Protein AF-A0A084II61-F1 (afdb_monomer)

Radius of gyration: 25.88 Å; Cα contacts (8 Å, |Δi|>4): 133; chains: 1; bounding box: 52×30×105 Å

Sequence (168 aa):
MHNRVGVATVLTVWGFALLLVSAWASIALASEADDVAAFRDFQLDSHYLHRWMAVKREATAKGVRMQVLPLQSGGSAASGNDSLSALTAHLDAEPGVHAILAHHGMTARDFVLGSLVLVTARMALYPGAGGDAQAGVSRHNLDFVRAHKAEVDRFIQQDMRAQAAMNH

Structure (mmCIF, N/CA/C/O backbone):
data_AF-A0A084II61-F1
#
_entry.id   AF-A0A084II61-F1
#
loop_
_atom_site.group_PDB
_atom_site.id
_atom_site.type_symbol
_atom_site.label_atom_id
_atom_site.label_alt_id
_atom_site.label_comp_id
_atom_site.label_asym_id
_atom_site.label_entity_id
_atom_site.label_seq_id
_atom_site.pdbx_PDB_ins_code
_atom_site.Cartn_x
_atom_site.Cartn_y
_atom_site.Cartn_z
_atom_site.occupancy
_atom_site.B_iso_or_equiv
_atom_site.auth_seq_id
_atom_site.auth_comp_id
_atom_site.auth_asym_id
_atom_site.auth_atom_id
_atom_site.pdbx_PDB_model_num
ATOM 1 N N . MET A 1 1 ? 26.065 9.824 84.724 1.00 36.16 1 MET A N 1
ATOM 2 C CA . MET A 1 1 ? 27.516 9.679 84.466 1.00 36.16 1 MET A CA 1
ATOM 3 C C . MET A 1 1 ? 27.655 8.756 83.260 1.00 36.16 1 MET A C 1
ATOM 5 O O . MET A 1 1 ? 27.100 7.674 83.309 1.00 36.16 1 MET A O 1
ATOM 9 N N . HIS A 1 2 ? 28.035 9.307 82.102 1.00 36.81 2 HIS A N 1
ATOM 10 C CA . HIS A 1 2 ? 29.357 9.120 81.463 1.00 36.81 2 HIS A CA 1
ATOM 11 C C . HIS A 1 2 ? 29.453 7.786 80.685 1.00 36.81 2 HIS A C 1
ATOM 13 O O . HIS A 1 2 ? 29.364 6.733 81.291 1.00 36.81 2 HIS A O 1
ATOM 19 N N . ASN A 1 3 ? 29.419 7.821 79.339 1.00 40.47 3 ASN A N 1
ATOM 20 C CA . ASN A 1 3 ? 30.575 7.967 78.410 1.00 40.47 3 ASN A CA 1
ATOM 21 C C . ASN A 1 3 ? 31.341 6.625 78.234 1.00 40.47 3 ASN A C 1
ATOM 23 O O . ASN A 1 3 ? 31.529 5.933 79.220 1.00 40.47 3 ASN A O 1
ATOM 27 N N . ARG A 1 4 ? 31.870 6.208 77.067 1.00 42.31 4 ARG A N 1
ATOM 28 C CA . ARG A 1 4 ? 32.023 6.819 75.718 1.00 42.31 4 ARG A CA 1
ATOM 29 C C . ARG A 1 4 ? 32.648 5.786 74.743 1.00 42.31 4 ARG A C 1
ATOM 31 O O . ARG A 1 4 ? 33.472 5.032 75.233 1.00 42.31 4 ARG A O 1
ATOM 38 N N . VAL A 1 5 ? 32.438 5.926 73.415 1.00 46.59 5 VAL A N 1
ATOM 39 C CA . VAL A 1 5 ? 33.321 5.454 72.289 1.00 46.59 5 VAL A CA 1
ATOM 40 C C . VAL A 1 5 ? 33.580 3.921 72.217 1.00 46.59 5 VAL A C 1
ATOM 42 O O . VAL A 1 5 ? 33.608 3.253 73.232 1.00 46.59 5 VAL A O 1
ATOM 45 N N . GLY A 1 6 ? 33.775 3.220 71.093 1.00 40.59 6 GLY A N 1
ATOM 46 C CA . GLY A 1 6 ? 33.779 3.473 69.637 1.00 40.59 6 GLY A CA 1
ATOM 47 C C . GLY A 1 6 ? 33.704 2.087 68.942 1.00 40.59 6 GLY A C 1
ATOM 48 O O . GLY A 1 6 ? 33.058 1.208 69.498 1.00 40.59 6 GLY A O 1
ATOM 49 N N . VAL A 1 7 ? 34.310 1.748 67.795 1.00 45.47 7 VAL A N 1
ATOM 50 C CA . VAL A 1 7 ? 35.118 2.441 66.762 1.00 45.47 7 VAL A CA 1
ATOM 51 C C . VAL A 1 7 ? 34.759 1.787 65.392 1.00 45.47 7 VAL A C 1
ATOM 53 O O . VAL A 1 7 ? 34.020 0.808 65.344 1.00 45.47 7 VAL A O 1
ATOM 56 N N . ALA A 1 8 ? 35.225 2.345 64.273 1.00 45.03 8 ALA A N 1
ATOM 57 C CA . ALA A 1 8 ? 34.958 1.922 62.893 1.00 45.03 8 ALA A CA 1
ATOM 58 C C . ALA A 1 8 ? 35.483 0.532 62.461 1.00 45.03 8 ALA A C 1
ATOM 60 O O . ALA A 1 8 ? 36.586 0.145 62.834 1.00 45.03 8 ALA A O 1
ATOM 61 N N . THR A 1 9 ? 34.795 -0.067 61.477 1.00 47.69 9 THR A N 1
ATOM 62 C CA . THR A 1 9 ? 35.455 -0.746 60.344 1.00 47.69 9 THR A CA 1
ATOM 63 C C . THR A 1 9 ? 34.863 -0.213 59.041 1.00 47.69 9 THR A C 1
ATOM 65 O O . THR A 1 9 ? 33.685 -0.409 58.750 1.00 47.69 9 THR A O 1
ATOM 68 N N . VAL A 1 10 ? 35.686 0.495 58.270 1.00 50.34 10 VAL A N 1
ATOM 69 C CA . VAL A 1 10 ? 35.352 1.002 56.933 1.00 50.34 10 VAL A CA 1
ATOM 70 C C . VAL A 1 10 ? 35.520 -0.134 55.927 1.00 50.34 10 VAL A C 1
ATOM 72 O O . VAL A 1 10 ? 36.583 -0.748 55.884 1.00 50.34 10 VAL A O 1
ATOM 75 N N . LEU A 1 11 ? 34.511 -0.382 55.087 1.00 47.72 11 LEU A N 1
ATOM 76 C CA . LEU A 1 11 ? 34.653 -1.228 53.900 1.00 47.72 11 LEU A CA 1
ATOM 77 C C . LEU A 1 11 ? 34.347 -0.409 52.647 1.00 47.72 11 LEU A C 1
ATOM 79 O O . LEU A 1 11 ? 33.207 -0.069 52.337 1.00 47.72 11 LEU A O 1
ATOM 83 N N . THR A 1 12 ? 35.429 -0.038 51.973 1.00 49.97 12 THR A N 1
ATOM 84 C CA . THR A 1 12 ? 35.465 0.901 50.857 1.00 49.97 12 THR A CA 1
ATOM 85 C C . THR A 1 12 ? 34.967 0.238 49.574 1.00 49.97 12 THR A C 1
ATOM 87 O O . THR A 1 12 ? 35.704 -0.522 48.949 1.00 49.97 12 THR A O 1
ATOM 90 N N . VAL A 1 13 ? 33.747 0.554 49.133 1.00 46.94 13 VAL A N 1
ATOM 91 C CA . VAL A 1 13 ? 33.291 0.182 47.783 1.00 46.94 13 VAL A CA 1
ATOM 92 C C . VAL A 1 13 ? 33.849 1.197 46.787 1.00 46.94 13 VAL A C 1
ATOM 94 O O . VAL A 1 13 ? 33.311 2.287 46.603 1.00 46.94 13 VAL A O 1
ATOM 97 N N . TRP A 1 14 ? 34.977 0.842 46.172 1.00 47.41 14 TRP A N 1
ATOM 98 C CA . TRP A 1 14 ? 35.581 1.615 45.092 1.00 47.41 14 TRP A CA 1
ATOM 99 C C . TRP A 1 14 ? 34.767 1.496 43.797 1.00 47.41 14 TRP A C 1
ATOM 101 O O . TRP A 1 14 ? 34.560 0.401 43.289 1.00 47.41 14 TRP A O 1
ATOM 111 N N . GLY A 1 15 ? 34.392 2.654 43.250 1.00 48.06 15 GLY A N 1
ATOM 112 C CA . GLY A 1 15 ? 34.377 2.959 41.816 1.00 48.06 15 GLY A CA 1
ATOM 113 C C . GLY A 1 15 ? 33.667 2.006 40.848 1.00 48.06 15 GLY A C 1
ATOM 114 O O . GLY A 1 15 ? 34.299 1.121 40.291 1.00 48.06 15 GLY A O 1
ATOM 115 N N . PHE A 1 16 ? 32.429 2.348 40.479 1.00 45.84 16 PHE A N 1
ATOM 116 C CA . PHE A 1 16 ? 31.921 2.160 39.109 1.00 45.84 16 PHE A CA 1
ATOM 117 C C . PHE A 1 16 ? 30.893 3.255 38.772 1.00 45.84 16 PHE A C 1
ATOM 119 O O . PHE A 1 16 ? 29.693 3.026 38.665 1.00 45.84 16 PHE A O 1
ATOM 126 N N . ALA A 1 17 ? 31.381 4.494 38.665 1.00 50.25 17 ALA A N 1
ATOM 127 C CA . ALA A 1 17 ? 30.571 5.677 38.378 1.00 50.25 17 ALA A CA 1
ATOM 128 C C . ALA A 1 17 ? 31.211 6.530 37.270 1.00 50.25 17 ALA A C 1
ATOM 130 O O . ALA A 1 17 ? 31.653 7.644 37.523 1.00 50.25 17 ALA A O 1
ATOM 131 N N . LEU A 1 18 ? 31.289 5.980 36.054 1.00 49.50 18 LEU A N 1
ATOM 132 C CA . LEU A 1 18 ? 31.472 6.698 34.782 1.00 49.50 18 LEU A CA 1
ATOM 133 C C . LEU A 1 18 ? 31.213 5.702 33.628 1.00 49.50 18 LEU A C 1
ATOM 135 O O . LEU A 1 18 ? 31.703 4.583 33.724 1.00 49.50 18 LEU A O 1
ATOM 139 N N . LEU A 1 19 ? 30.509 6.133 32.561 1.00 46.62 19 LEU A N 1
ATOM 140 C CA . LEU A 1 19 ? 30.147 5.430 31.292 1.00 46.62 19 LEU A CA 1
ATOM 141 C C . LEU A 1 19 ? 28.641 5.151 31.067 1.00 46.62 19 LEU A C 1
ATOM 143 O O . LEU A 1 19 ? 28.232 4.013 30.862 1.00 46.62 19 LEU A O 1
ATOM 147 N N . LEU A 1 20 ? 27.811 6.203 31.008 1.00 50.56 20 LEU A N 1
ATOM 148 C CA . LEU A 1 20 ? 26.421 6.119 30.509 1.00 50.56 20 LEU A CA 1
ATOM 149 C C . LEU A 1 20 ? 26.023 7.284 29.570 1.00 50.56 20 LEU A C 1
ATOM 151 O O . LEU A 1 20 ? 24.866 7.689 29.521 1.00 50.56 20 LEU A O 1
ATOM 155 N N . VAL A 1 21 ? 26.970 7.830 28.792 1.00 51.38 21 VAL A N 1
ATOM 156 C CA . VAL A 1 21 ? 26.705 8.939 27.844 1.00 51.38 21 VAL A CA 1
ATOM 157 C C . VAL A 1 21 ? 27.394 8.700 26.491 1.00 51.38 21 VAL A C 1
ATOM 159 O O . VAL A 1 21 ? 28.334 9.400 26.124 1.00 51.38 21 VAL A O 1
ATOM 162 N N . SER A 1 22 ? 26.965 7.676 25.741 1.00 49.19 22 SER A N 1
ATOM 163 C CA . SER A 1 22 ? 27.415 7.470 24.340 1.00 49.19 22 SER A CA 1
ATOM 164 C C . SER A 1 22 ? 26.443 6.708 23.417 1.00 49.19 22 SER A C 1
ATOM 166 O O . SER A 1 22 ? 26.650 6.705 22.211 1.00 49.19 22 SER A O 1
ATOM 168 N N . ALA A 1 23 ? 25.384 6.066 23.928 1.00 48.88 23 ALA A N 1
ATOM 169 C CA . ALA A 1 23 ? 24.586 5.109 23.141 1.00 48.88 23 ALA A CA 1
ATOM 170 C C . ALA A 1 23 ? 23.555 5.722 22.162 1.00 48.88 23 ALA A C 1
ATOM 172 O O . ALA A 1 23 ? 23.025 5.015 21.311 1.00 48.88 23 ALA A O 1
ATOM 173 N N . TRP A 1 24 ? 23.250 7.019 22.267 1.00 53.06 24 TRP A N 1
ATOM 174 C CA . TRP A 1 24 ? 22.094 7.622 21.584 1.00 53.06 24 TRP A CA 1
ATOM 175 C C . TRP A 1 24 ? 22.332 7.958 20.101 1.00 53.06 24 TRP A C 1
ATOM 177 O O . TRP A 1 24 ? 21.371 8.088 19.349 1.00 53.06 24 TRP A O 1
ATOM 187 N N . ALA A 1 25 ? 23.589 8.061 19.655 1.00 48.12 25 ALA A N 1
ATOM 188 C CA . ALA A 1 25 ? 23.921 8.405 18.267 1.00 48.12 25 ALA A CA 1
ATOM 189 C C . ALA A 1 25 ? 23.832 7.215 17.288 1.00 48.12 25 ALA A C 1
ATOM 191 O O . ALA A 1 25 ? 23.674 7.419 16.088 1.00 48.12 25 ALA A O 1
ATOM 192 N N . SER A 1 26 ? 23.901 5.973 17.781 1.00 47.31 26 SER A N 1
ATOM 193 C CA . SER A 1 26 ? 23.923 4.771 16.929 1.00 47.31 26 SER A CA 1
ATOM 194 C C . SER A 1 26 ? 22.546 4.345 16.408 1.00 47.31 26 SER A C 1
ATOM 196 O O . SER A 1 26 ? 22.465 3.512 15.512 1.00 47.31 26 SER A O 1
ATOM 198 N N . ILE A 1 27 ? 21.463 4.894 16.967 1.00 51.62 27 ILE A N 1
ATOM 199 C CA . ILE A 1 27 ? 20.089 4.452 16.683 1.00 51.62 27 ILE A CA 1
ATOM 200 C C . ILE A 1 27 ? 19.609 4.961 15.310 1.00 51.62 27 ILE A C 1
ATOM 202 O O . ILE A 1 27 ? 18.922 4.237 14.599 1.00 51.62 27 ILE A O 1
ATOM 206 N N . ALA A 1 28 ? 20.016 6.170 14.902 1.00 51.34 28 ALA A N 1
ATOM 207 C CA . ALA A 1 28 ? 19.523 6.809 13.677 1.00 51.34 28 ALA A CA 1
ATOM 208 C C . ALA A 1 28 ? 20.091 6.203 12.376 1.00 51.34 28 ALA A C 1
ATOM 210 O O . ALA A 1 28 ? 19.347 6.018 11.415 1.00 51.34 28 ALA A O 1
ATOM 211 N N . LEU A 1 29 ? 21.385 5.851 12.338 1.00 52.03 29 LEU A N 1
ATOM 212 C CA . LEU A 1 29 ? 21.987 5.244 11.137 1.00 52.03 29 LEU A CA 1
ATOM 213 C C . LEU A 1 29 ? 21.577 3.775 10.944 1.00 52.03 29 LEU A C 1
ATOM 215 O O . LEU A 1 29 ? 21.533 3.304 9.811 1.00 52.03 29 LEU A O 1
ATOM 219 N N . ALA A 1 30 ? 21.257 3.057 12.026 1.00 53.34 30 ALA A N 1
ATOM 220 C CA . ALA A 1 30 ? 20.739 1.694 11.932 1.00 53.34 30 ALA A CA 1
ATOM 221 C C . ALA A 1 30 ? 19.365 1.669 11.239 1.00 53.34 30 ALA A C 1
ATOM 223 O O . ALA A 1 30 ? 19.168 0.899 10.301 1.00 53.34 30 ALA A O 1
ATOM 224 N N . SER A 1 31 ? 18.455 2.577 11.623 1.00 66.69 31 SER A N 1
ATOM 225 C CA . SER A 1 31 ? 17.100 2.614 11.058 1.00 66.69 31 SER A CA 1
ATOM 226 C C . SER A 1 31 ? 17.054 2.848 9.546 1.00 66.69 31 SER A C 1
ATOM 228 O O . SER A 1 31 ? 16.211 2.258 8.883 1.00 66.69 31 SER A O 1
ATOM 230 N N . GLU A 1 32 ? 17.955 3.654 8.975 1.00 66.88 32 GLU A N 1
ATOM 231 C CA . GLU A 1 32 ? 17.956 3.911 7.527 1.00 66.88 32 GLU A CA 1
ATOM 232 C C . GLU A 1 32 ? 18.399 2.673 6.728 1.00 66.88 32 GLU A C 1
ATOM 234 O O . GLU A 1 32 ? 17.755 2.295 5.749 1.00 66.88 32 GLU A O 1
ATOM 239 N N . ALA A 1 33 ? 19.455 1.988 7.179 1.00 71.44 33 ALA A N 1
ATOM 240 C CA . ALA A 1 33 ? 19.925 0.755 6.549 1.00 71.44 33 ALA A CA 1
ATOM 241 C C . ALA A 1 33 ? 18.888 -0.380 6.657 1.00 71.44 33 ALA A C 1
ATOM 243 O O . ALA A 1 33 ? 18.671 -1.107 5.682 1.00 71.44 33 ALA A O 1
ATOM 244 N N . ASP A 1 34 ? 18.219 -0.496 7.808 1.00 79.00 34 ASP A N 1
ATOM 245 C CA . ASP A 1 34 ? 17.141 -1.462 8.039 1.00 79.00 34 ASP A CA 1
ATOM 246 C C . ASP A 1 34 ? 15.894 -1.150 7.194 1.00 79.00 34 ASP A C 1
ATOM 248 O O . ASP A 1 34 ? 15.275 -2.064 6.648 1.00 79.00 34 ASP A O 1
ATOM 252 N N . ASP A 1 35 ? 15.533 0.127 7.027 1.00 77.62 35 ASP A N 1
ATOM 253 C CA . ASP A 1 35 ? 14.399 0.549 6.197 1.00 77.62 35 ASP A CA 1
ATOM 254 C C . ASP A 1 35 ? 14.673 0.303 4.696 1.00 77.62 35 ASP A C 1
ATOM 256 O O . ASP A 1 35 ? 13.799 -0.200 3.981 1.00 77.62 35 ASP A O 1
ATOM 260 N N . VAL A 1 36 ? 15.903 0.552 4.220 1.00 76.31 36 VAL A N 1
ATOM 261 C CA . VAL A 1 36 ? 16.343 0.212 2.850 1.00 76.31 36 VAL A CA 1
ATOM 262 C C . VAL A 1 36 ? 16.357 -1.303 2.620 1.00 76.31 36 VAL A C 1
ATOM 264 O O . VAL A 1 36 ? 15.909 -1.772 1.569 1.00 76.31 36 VAL A O 1
ATOM 267 N N . ALA A 1 37 ? 16.841 -2.088 3.589 1.00 83.00 37 ALA A N 1
ATOM 268 C CA . ALA A 1 37 ? 16.802 -3.547 3.518 1.00 83.00 37 ALA A CA 1
ATOM 269 C C . ALA A 1 37 ? 15.355 -4.062 3.475 1.00 83.00 37 ALA A C 1
ATOM 271 O O . ALA A 1 37 ? 15.013 -4.841 2.586 1.00 83.00 37 ALA A O 1
ATOM 272 N N . ALA A 1 38 ? 14.487 -3.555 4.355 1.00 85.50 38 ALA A N 1
ATOM 273 C CA . ALA A 1 38 ? 13.072 -3.904 4.385 1.00 85.50 38 ALA A CA 1
ATOM 274 C C . ALA A 1 38 ? 12.380 -3.608 3.045 1.00 85.50 38 ALA A C 1
ATOM 276 O O . ALA A 1 38 ? 11.636 -4.450 2.554 1.00 85.50 38 ALA A O 1
ATOM 277 N N . PHE A 1 39 ? 12.653 -2.462 2.412 1.00 82.88 39 PHE A N 1
ATOM 278 C CA . PHE A 1 39 ? 12.080 -2.113 1.107 1.00 82.88 39 PHE A CA 1
ATOM 279 C C . PHE A 1 39 ? 12.547 -3.040 -0.025 1.00 82.88 39 PHE A C 1
ATOM 281 O O . PHE A 1 39 ? 11.740 -3.456 -0.859 1.00 82.88 39 PHE A O 1
ATOM 288 N N . ARG A 1 40 ? 13.839 -3.392 -0.045 1.00 81.56 40 ARG A N 1
ATOM 289 C CA . ARG A 1 40 ? 14.423 -4.317 -1.031 1.00 81.56 40 ARG A CA 1
ATOM 290 C C . ARG A 1 40 ? 13.868 -5.737 -0.889 1.00 81.56 40 ARG A C 1
ATOM 292 O O . ARG A 1 40 ? 13.591 -6.385 -1.900 1.00 81.56 40 ARG A O 1
ATOM 299 N N . ASP A 1 41 ? 13.754 -6.212 0.349 1.00 88.25 41 ASP A N 1
ATOM 300 C CA . ASP A 1 41 ? 13.441 -7.608 0.668 1.00 88.25 41 ASP A CA 1
ATOM 301 C C . ASP A 1 41 ? 11.926 -7.879 0.726 1.00 88.25 41 ASP A C 1
ATOM 303 O O . ASP A 1 41 ? 11.501 -9.034 0.649 1.00 88.25 41 ASP A O 1
ATOM 307 N N . PHE A 1 42 ? 11.099 -6.829 0.799 1.00 91.62 42 PHE A N 1
ATOM 308 C CA . PHE A 1 42 ? 9.645 -6.939 0.727 1.00 91.62 42 PHE A CA 1
ATOM 309 C C . PHE A 1 42 ? 9.190 -7.463 -0.640 1.00 91.62 42 PHE A C 1
ATOM 311 O O . PHE A 1 42 ? 9.482 -6.877 -1.687 1.00 91.62 42 PHE A O 1
ATOM 318 N N . GLN A 1 43 ? 8.415 -8.546 -0.634 1.00 94.50 43 GLN A N 1
ATOM 319 C CA . GLN A 1 43 ? 7.854 -9.157 -1.836 1.00 94.50 43 GLN A CA 1
ATOM 320 C C . GLN A 1 43 ? 6.341 -8.955 -1.873 1.00 94.50 43 GLN A C 1
ATOM 322 O O . GLN A 1 43 ? 5.628 -9.312 -0.939 1.00 94.50 43 GLN A O 1
ATOM 327 N N . LEU A 1 44 ? 5.848 -8.384 -2.970 1.00 95.12 44 LEU A N 1
ATOM 328 C CA . LEU A 1 44 ? 4.421 -8.301 -3.248 1.00 95.12 44 LEU A CA 1
ATOM 329 C C . LEU A 1 44 ? 3.886 -9.679 -3.648 1.00 95.12 44 LEU A C 1
ATOM 331 O O . LEU A 1 44 ? 4.459 -10.363 -4.498 1.00 95.12 44 LEU A O 1
ATOM 335 N N . ASP A 1 45 ? 2.748 -10.051 -3.076 1.00 97.12 45 ASP A N 1
ATOM 336 C CA . ASP A 1 45 ? 1.970 -11.220 -3.468 1.00 97.12 45 ASP A CA 1
ATOM 337 C C . ASP A 1 45 ? 0.464 -10.892 -3.474 1.00 97.12 45 ASP A C 1
ATOM 339 O O . ASP A 1 45 ? 0.025 -9.811 -3.056 1.00 97.12 45 ASP A O 1
ATOM 343 N N . SER A 1 46 ? -0.354 -11.823 -3.969 1.00 97.31 46 SER A N 1
ATOM 344 C CA . SER A 1 46 ? -1.804 -11.629 -4.067 1.00 97.31 46 SER A CA 1
ATOM 345 C C . SER A 1 46 ? -2.495 -11.558 -2.697 1.00 97.31 46 SER A C 1
ATOM 347 O O . SER A 1 46 ? -3.526 -10.898 -2.578 1.00 97.31 46 SER A O 1
ATOM 349 N N . HIS A 1 47 ? -1.944 -12.175 -1.644 1.00 97.06 47 HIS A N 1
ATOM 350 C CA . HIS A 1 47 ? -2.484 -12.055 -0.286 1.00 97.06 47 HIS A CA 1
ATOM 351 C C . HIS A 1 47 ? -2.236 -10.654 0.280 1.00 97.06 47 HIS A C 1
ATOM 353 O O . HIS A 1 47 ? -3.153 -10.063 0.852 1.00 97.06 47 HIS A O 1
ATOM 359 N N . TYR A 1 48 ? -1.038 -10.091 0.103 1.00 96.81 48 TYR A N 1
ATOM 360 C CA . TYR A 1 48 ? -0.756 -8.702 0.448 1.00 96.81 48 TYR A CA 1
ATOM 361 C C . TYR A 1 48 ? -1.674 -7.753 -0.328 1.00 96.81 48 TYR A C 1
ATOM 363 O O . TYR A 1 48 ? -2.341 -6.921 0.285 1.00 96.81 48 TYR A O 1
ATOM 371 N N . LEU A 1 49 ? -1.774 -7.914 -1.654 1.00 96.81 49 LEU A N 1
ATOM 372 C CA . LEU A 1 49 ? -2.589 -7.042 -2.499 1.00 96.81 49 LEU A CA 1
ATOM 373 C C . LEU A 1 49 ? -4.064 -7.035 -2.065 1.00 96.81 49 LEU A C 1
ATOM 375 O O . LEU A 1 49 ? -4.640 -5.966 -1.853 1.00 96.81 49 LEU A O 1
ATOM 379 N N . HIS A 1 50 ? -4.669 -8.211 -1.867 1.00 97.00 50 HIS A N 1
ATOM 380 C CA . HIS A 1 50 ? -6.065 -8.306 -1.438 1.00 97.00 50 HIS A CA 1
ATOM 381 C C . HIS A 1 50 ? -6.297 -7.720 -0.036 1.00 97.00 50 HIS A C 1
ATOM 383 O O . HIS A 1 50 ? -7.309 -7.043 0.165 1.00 97.00 50 HIS A O 1
ATOM 389 N N . ARG A 1 51 ? -5.371 -7.931 0.915 1.00 97.31 51 ARG A N 1
ATOM 390 C CA . ARG A 1 51 ? -5.449 -7.344 2.266 1.00 97.31 51 ARG A CA 1
ATOM 391 C C . ARG A 1 51 ? -5.313 -5.825 2.236 1.00 97.31 51 ARG A C 1
ATOM 393 O O . ARG A 1 51 ? -6.150 -5.138 2.809 1.00 97.31 51 ARG A O 1
ATOM 400 N N . TRP A 1 52 ? -4.345 -5.296 1.491 1.00 96.12 52 TRP A N 1
ATOM 401 C CA . TRP A 1 52 ? -4.164 -3.858 1.285 1.00 96.12 52 TRP A CA 1
ATOM 402 C C . TRP A 1 52 ? -5.423 -3.200 0.698 1.00 96.12 52 TRP A C 1
ATOM 404 O O . TRP A 1 52 ? -5.888 -2.173 1.197 1.00 96.12 52 TRP A O 1
ATOM 414 N N . MET A 1 53 ? -6.046 -3.829 -0.307 1.00 95.81 53 MET A N 1
ATOM 415 C CA . MET A 1 53 ? -7.323 -3.353 -0.845 1.00 95.81 53 MET A CA 1
ATOM 416 C C . MET A 1 53 ? -8.475 -3.456 0.169 1.00 95.81 53 MET A C 1
ATOM 418 O O . MET A 1 53 ? -9.355 -2.595 0.183 1.00 95.81 53 MET A O 1
ATOM 422 N N . ALA A 1 54 ? -8.508 -4.499 1.003 1.00 96.94 54 ALA A N 1
ATOM 423 C CA . ALA A 1 54 ? -9.545 -4.687 2.018 1.00 96.94 54 ALA A CA 1
ATOM 424 C C . ALA A 1 54 ? -9.455 -3.643 3.139 1.00 96.94 54 ALA A C 1
ATOM 426 O O . ALA A 1 54 ? -10.463 -2.999 3.429 1.00 96.94 54 ALA A O 1
ATOM 427 N N . VAL A 1 55 ? -8.247 -3.398 3.659 1.00 96.50 55 VAL A N 1
ATOM 428 C CA . VAL A 1 55 ? -7.933 -2.314 4.602 1.00 96.50 55 VAL A CA 1
ATOM 429 C C . VAL A 1 55 ? -8.444 -0.977 4.071 1.00 96.50 55 VAL A C 1
ATOM 431 O O . VAL A 1 55 ? -9.202 -0.297 4.757 1.00 96.50 55 VAL A O 1
ATOM 434 N N . LYS A 1 56 ? -8.101 -0.617 2.826 1.00 94.38 56 LYS A N 1
ATOM 435 C CA . LYS A 1 56 ? -8.503 0.676 2.252 1.00 94.38 56 LYS A CA 1
ATOM 436 C C . LYS A 1 56 ? -10.015 0.793 2.028 1.00 94.38 56 LYS A C 1
ATOM 438 O O . LYS A 1 56 ? -10.578 1.843 2.320 1.00 94.38 56 LYS A O 1
ATOM 443 N N . ARG A 1 57 ? -10.701 -0.279 1.603 1.00 94.81 57 ARG A N 1
ATOM 444 C CA . ARG A 1 57 ? -12.179 -0.291 1.525 1.00 94.81 57 ARG A CA 1
ATOM 445 C C . ARG A 1 57 ? -12.831 -0.100 2.891 1.00 94.81 57 ARG A C 1
ATOM 447 O O . ARG A 1 57 ? -13.803 0.643 2.995 1.00 94.81 57 ARG A O 1
ATOM 454 N N . GLU A 1 58 ? -12.321 -0.767 3.923 1.00 95.56 58 GLU A N 1
ATOM 455 C CA . GLU A 1 58 ? -12.851 -0.639 5.281 1.00 95.56 58 GLU A CA 1
ATOM 456 C C . GLU A 1 58 ? -12.575 0.751 5.871 1.00 95.56 58 GLU A C 1
ATOM 458 O O . GLU A 1 58 ? -13.455 1.318 6.517 1.00 95.56 58 GLU A O 1
ATOM 463 N N . ALA A 1 59 ? -11.409 1.336 5.579 1.00 93.69 59 ALA A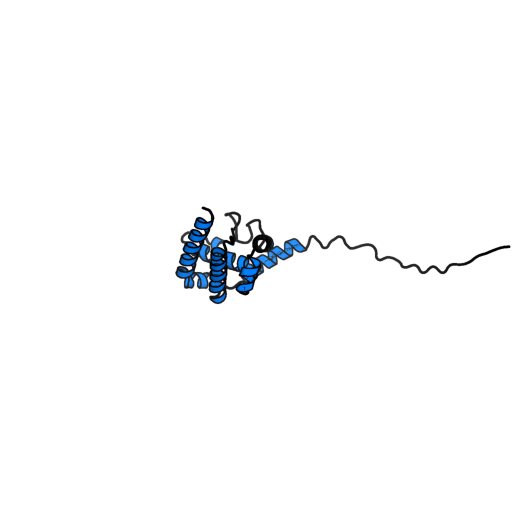 N 1
ATOM 464 C CA . ALA A 1 59 ? -11.079 2.716 5.919 1.00 93.69 59 ALA A CA 1
ATOM 465 C C . ALA A 1 59 ? -12.109 3.695 5.342 1.00 93.69 59 ALA A C 1
ATOM 467 O O . ALA A 1 59 ? -12.764 4.408 6.100 1.00 93.69 59 ALA A O 1
ATOM 468 N N . THR A 1 60 ? -12.346 3.640 4.025 1.00 92.44 60 THR A N 1
ATOM 469 C CA . THR A 1 60 ? -13.389 4.430 3.354 1.00 92.44 60 THR A CA 1
ATOM 470 C C . THR A 1 60 ? -14.767 4.208 3.982 1.00 92.44 60 THR A C 1
ATOM 472 O O . THR A 1 60 ? -15.455 5.175 4.295 1.00 92.44 60 THR A O 1
ATOM 475 N N . ALA A 1 61 ? -15.170 2.953 4.209 1.00 93.56 61 ALA A N 1
ATOM 476 C CA . ALA A 1 61 ? -16.482 2.624 4.773 1.00 93.56 61 ALA A CA 1
ATOM 477 C C . ALA A 1 61 ? -16.681 3.136 6.213 1.00 93.56 61 ALA A C 1
ATOM 479 O O . ALA A 1 61 ? -17.810 3.411 6.613 1.00 93.56 61 ALA A O 1
ATOM 480 N N . LYS A 1 62 ? -15.595 3.279 6.984 1.00 92.81 62 LYS A N 1
ATOM 481 C CA . LYS A 1 62 ? -15.589 3.838 8.346 1.00 92.81 62 LYS A CA 1
ATOM 482 C C . LYS A 1 62 ? -15.278 5.341 8.396 1.00 92.81 62 LYS A C 1
ATOM 484 O O . LYS A 1 62 ? -15.208 5.898 9.487 1.00 92.81 62 LYS A O 1
ATOM 489 N N . GLY A 1 63 ? -15.069 5.996 7.252 1.00 90.00 63 GLY A N 1
ATOM 490 C CA . GLY A 1 63 ? -14.663 7.404 7.184 1.00 90.00 63 GLY A CA 1
ATOM 491 C C . GLY A 1 63 ? -13.219 7.679 7.638 1.00 90.00 63 GLY A C 1
ATOM 492 O O . GLY A 1 63 ? -12.840 8.838 7.795 1.00 90.00 63 GLY A O 1
ATOM 493 N N . VAL A 1 64 ? -12.406 6.638 7.837 1.00 88.94 64 VAL A N 1
ATOM 494 C CA . VAL A 1 64 ? -11.015 6.735 8.298 1.00 88.94 64 VAL A CA 1
ATOM 495 C C . VAL A 1 64 ? -10.101 7.056 7.116 1.00 88.94 64 VAL A C 1
ATOM 497 O O . VAL A 1 64 ? -10.153 6.400 6.072 1.00 88.94 64 VAL A O 1
ATOM 500 N N . ARG A 1 65 ? -9.237 8.063 7.271 1.00 82.69 65 ARG A N 1
ATOM 501 C CA . ARG A 1 65 ? -8.286 8.478 6.234 1.00 82.69 65 ARG A CA 1
ATOM 502 C C . ARG A 1 65 ? -6.999 7.662 6.355 1.00 82.69 65 ARG A C 1
ATOM 504 O O . ARG A 1 65 ? -6.290 7.759 7.343 1.00 82.69 65 ARG A O 1
ATOM 511 N N . MET A 1 66 ? -6.682 6.877 5.326 1.00 79.62 66 MET A N 1
ATOM 512 C CA . MET A 1 66 ? -5.409 6.153 5.211 1.00 79.62 66 MET A CA 1
ATOM 513 C C . MET A 1 66 ? -4.634 6.655 3.995 1.00 79.62 66 MET A C 1
ATOM 515 O O . MET A 1 66 ? -4.679 6.065 2.911 1.00 79.62 66 MET A O 1
ATOM 519 N N . GLN A 1 67 ? -3.940 7.776 4.175 1.00 71.00 67 GLN A N 1
ATOM 520 C CA . GLN A 1 67 ? -3.079 8.360 3.152 1.00 71.00 67 GLN A CA 1
ATOM 521 C C . GLN A 1 67 ? -1.615 8.089 3.482 1.00 71.00 67 GLN A C 1
ATOM 523 O O . GLN A 1 67 ? -1.031 8.725 4.349 1.00 71.00 67 GLN A O 1
ATOM 528 N N . VAL A 1 68 ? -1.006 7.167 2.737 1.00 66.38 68 VAL A N 1
ATOM 529 C CA . VAL A 1 68 ? 0.456 7.062 2.656 1.0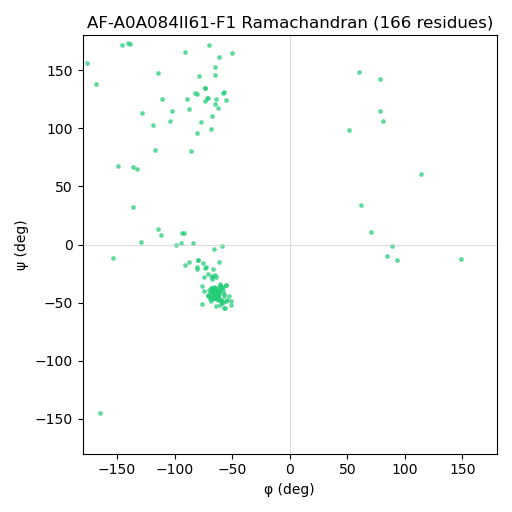0 66.38 68 VAL A CA 1
ATOM 530 C C . VAL A 1 68 ? 0.901 8.037 1.569 1.00 66.38 68 VAL A C 1
ATOM 532 O O . VAL A 1 68 ? 1.070 7.654 0.410 1.00 66.38 68 VAL A O 1
ATOM 535 N N . LEU A 1 69 ? 0.988 9.324 1.915 1.00 54.53 69 LEU A N 1
ATOM 536 C CA . LEU A 1 69 ? 1.576 10.316 1.020 1.00 54.53 69 LEU A CA 1
ATOM 537 C C . LEU A 1 69 ? 3.093 10.073 0.955 1.00 54.53 69 LEU A C 1
ATOM 539 O O . LEU A 1 69 ? 3.739 10.105 2.002 1.00 54.53 69 LEU A O 1
ATOM 543 N N . PRO A 1 70 ? 3.699 9.904 -0.233 1.00 49.03 70 PRO A N 1
ATOM 544 C CA . PRO A 1 70 ? 5.111 10.207 -0.385 1.00 49.03 70 PRO A CA 1
ATOM 545 C C . PRO A 1 70 ? 5.257 11.727 -0.257 1.00 49.03 70 PRO A C 1
ATOM 547 O O . PRO A 1 70 ? 4.953 12.476 -1.190 1.00 49.03 70 PRO A O 1
ATOM 550 N N . LEU A 1 71 ? 5.657 12.195 0.926 1.00 41.09 71 LEU A N 1
ATOM 551 C CA . LEU A 1 71 ? 5.955 13.604 1.137 1.00 41.09 71 LEU A CA 1
ATOM 552 C C . LEU A 1 71 ? 7.204 13.972 0.325 1.00 41.09 71 LEU A C 1
ATOM 554 O O . LEU A 1 71 ? 8.322 13.574 0.633 1.00 41.09 71 LEU A O 1
ATOM 558 N N . GLN A 1 72 ? 6.954 14.779 -0.707 1.00 35.50 72 GLN A N 1
ATOM 559 C CA . GLN A 1 72 ? 7.895 15.346 -1.674 1.00 35.50 72 GLN A CA 1
ATOM 560 C C . GLN A 1 72 ? 8.381 14.420 -2.803 1.00 35.50 72 GLN A C 1
ATOM 562 O O . GLN A 1 72 ? 9.141 13.470 -2.649 1.00 35.50 72 GLN A O 1
ATOM 567 N N . SER A 1 73 ? 7.985 14.822 -4.008 1.00 40.19 73 SER A N 1
ATOM 568 C CA . SER A 1 73 ? 8.624 14.495 -5.278 1.00 40.19 73 SER A CA 1
ATOM 569 C C . SER A 1 73 ? 10.096 14.925 -5.306 1.00 40.19 73 SER A C 1
ATOM 571 O O . SER A 1 73 ? 10.370 16.103 -5.077 1.00 40.19 73 SER A O 1
ATOM 573 N N . GLY A 1 74 ? 11.017 14.042 -5.710 1.00 33.03 74 GLY A N 1
ATOM 574 C CA . GLY A 1 74 ? 12.341 14.482 -6.179 1.00 33.03 74 GLY A CA 1
ATOM 575 C C . GLY A 1 74 ? 13.532 13.551 -5.946 1.00 33.03 74 GLY A C 1
ATOM 576 O O . GLY A 1 74 ? 14.573 13.783 -6.550 1.00 33.03 74 GLY A O 1
ATOM 577 N N . GLY A 1 75 ? 13.406 12.509 -5.125 1.00 34.84 75 GLY A N 1
ATOM 578 C CA . GLY A 1 75 ? 14.495 11.561 -4.871 1.00 34.84 75 GLY A CA 1
ATOM 579 C C . GLY A 1 75 ? 14.013 10.116 -4.776 1.00 34.84 75 GLY A C 1
ATOM 580 O O . GLY A 1 75 ? 12.810 9.854 -4.805 1.00 34.84 75 GLY A O 1
ATOM 581 N N . SER A 1 76 ? 14.966 9.185 -4.674 1.00 41.81 76 SER A N 1
ATOM 582 C CA . SER A 1 76 ? 14.718 7.755 -4.449 1.00 41.81 76 SER A CA 1
ATOM 583 C C . SER A 1 76 ? 13.769 7.510 -3.271 1.00 41.81 76 SER A C 1
ATOM 585 O O . SER A 1 76 ? 13.617 8.359 -2.396 1.00 41.81 76 SER A O 1
ATOM 587 N N . ALA A 1 77 ? 13.221 6.296 -3.160 1.00 46.28 77 ALA A N 1
ATOM 588 C CA . ALA A 1 77 ? 12.393 5.878 -2.017 1.00 46.28 77 ALA A CA 1
ATOM 589 C C . ALA A 1 77 ? 13.098 5.947 -0.632 1.00 46.28 77 ALA A C 1
ATOM 591 O O . ALA A 1 77 ? 12.470 5.658 0.379 1.00 46.28 77 ALA A O 1
ATOM 592 N N . ALA A 1 78 ? 14.376 6.345 -0.595 1.00 44.03 78 ALA A N 1
ATOM 593 C CA . ALA A 1 78 ? 15.194 6.617 0.589 1.00 44.03 78 ALA A CA 1
ATOM 594 C C . ALA A 1 78 ? 15.606 8.107 0.733 1.00 44.03 78 ALA A C 1
ATOM 596 O O . ALA A 1 78 ? 16.525 8.421 1.478 1.00 44.03 78 ALA A O 1
ATOM 597 N N . SER A 1 79 ? 15.003 9.035 -0.024 1.00 40.91 79 SER A N 1
ATOM 598 C CA . SER A 1 79 ? 15.406 10.458 -0.063 1.00 40.91 79 SER A CA 1
ATOM 599 C C . SER A 1 79 ? 14.259 11.453 0.149 1.00 40.91 79 SER A C 1
ATOM 601 O O . SER A 1 79 ? 14.485 12.661 0.107 1.00 40.91 79 SER A O 1
ATOM 603 N N . GLY A 1 80 ? 13.034 10.973 0.383 1.00 45.97 80 GLY A N 1
ATOM 604 C CA . GLY A 1 80 ? 12.018 11.774 1.068 1.00 45.97 80 GLY A CA 1
ATOM 605 C C . GLY A 1 80 ? 12.379 11.843 2.553 1.00 45.97 80 GLY A C 1
ATOM 606 O O . GLY A 1 80 ? 12.745 10.825 3.129 1.00 45.97 80 GLY A O 1
ATOM 607 N N . ASN A 1 81 ? 12.303 13.027 3.166 1.00 49.66 81 ASN A N 1
ATOM 608 C CA . ASN A 1 81 ? 12.862 13.287 4.506 1.00 49.66 81 ASN A CA 1
ATOM 609 C C . ASN A 1 81 ? 12.190 12.522 5.670 1.00 49.66 81 ASN A C 1
ATOM 611 O O . ASN A 1 81 ? 12.646 12.641 6.807 1.00 49.66 81 ASN A O 1
ATOM 615 N N . ASP A 1 82 ? 11.131 11.755 5.408 1.00 60.19 82 ASP A N 1
ATOM 616 C CA . ASP A 1 82 ? 10.411 10.963 6.402 1.00 60.19 82 ASP A CA 1
ATOM 617 C C . ASP A 1 82 ? 10.803 9.483 6.294 1.00 60.19 82 ASP A C 1
ATOM 619 O O . ASP A 1 82 ? 10.516 8.814 5.299 1.00 60.19 82 ASP A O 1
ATOM 623 N N . SER A 1 83 ? 11.439 8.954 7.343 1.00 73.94 83 SER A N 1
ATOM 624 C CA . SER A 1 83 ? 11.778 7.528 7.438 1.00 73.94 83 SER A CA 1
ATOM 625 C C . SER A 1 83 ? 10.527 6.640 7.430 1.00 73.94 83 SER A C 1
ATOM 627 O O . SER A 1 83 ? 9.425 7.082 7.776 1.00 73.94 83 SER A O 1
ATOM 629 N N . LEU A 1 84 ? 10.684 5.343 7.125 1.00 81.00 84 LEU A N 1
ATOM 630 C CA . LEU A 1 84 ? 9.572 4.381 7.198 1.00 81.00 84 LEU A CA 1
ATOM 631 C C . LEU A 1 84 ? 8.944 4.384 8.598 1.00 81.00 84 LEU A C 1
ATOM 633 O O . LEU A 1 84 ? 7.728 4.248 8.739 1.00 81.00 84 LEU A O 1
ATOM 637 N N . SER A 1 85 ? 9.771 4.586 9.625 1.00 81.38 85 SER A N 1
ATOM 638 C CA . SER A 1 85 ? 9.344 4.732 11.017 1.00 81.38 85 SER A CA 1
ATOM 639 C C . SER A 1 85 ? 8.474 5.977 11.247 1.00 81.38 85 SER A C 1
ATOM 641 O O . SER A 1 85 ? 7.457 5.873 11.930 1.00 81.38 85 SER A O 1
ATOM 643 N N . ALA A 1 86 ? 8.805 7.127 10.646 1.00 82.50 86 ALA A N 1
ATOM 644 C CA . ALA A 1 86 ? 7.995 8.347 10.738 1.00 82.50 86 ALA A CA 1
ATOM 645 C C . ALA A 1 86 ? 6.635 8.191 10.031 1.00 82.50 86 ALA A C 1
ATOM 647 O O . ALA A 1 86 ? 5.594 8.491 10.617 1.00 82.50 86 ALA A O 1
ATOM 648 N N . LEU A 1 87 ? 6.628 7.631 8.815 1.00 83.94 87 LEU A N 1
ATOM 649 C CA . LEU A 1 87 ? 5.397 7.329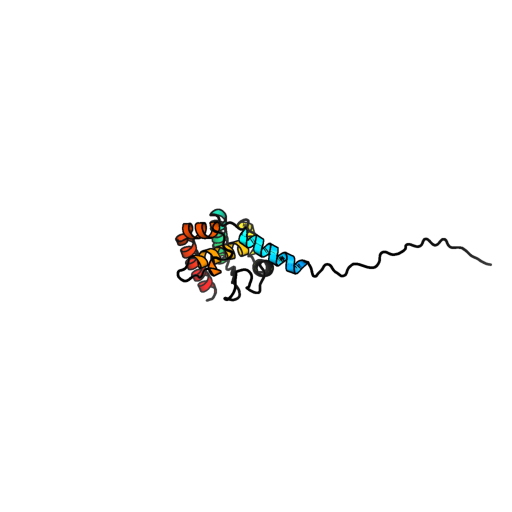 8.071 1.00 83.94 87 LEU A CA 1
ATOM 650 C C . LEU A 1 87 ? 4.514 6.304 8.806 1.00 83.94 87 LEU A C 1
ATOM 652 O O . LEU A 1 87 ? 3.294 6.452 8.856 1.00 83.94 87 LEU A O 1
ATOM 656 N N . THR A 1 88 ? 5.129 5.285 9.415 1.00 88.12 88 THR A N 1
ATOM 657 C CA . THR A 1 88 ? 4.437 4.288 10.248 1.00 88.12 88 THR A CA 1
ATOM 658 C C . THR A 1 88 ? 3.803 4.940 11.477 1.00 88.12 88 THR A C 1
ATOM 660 O O . THR A 1 88 ? 2.635 4.685 11.759 1.00 88.12 88 THR A O 1
ATOM 663 N N . ALA A 1 89 ? 4.541 5.803 12.182 1.00 86.88 89 ALA A N 1
ATOM 664 C CA . ALA A 1 89 ? 4.048 6.497 13.369 1.00 86.88 89 ALA A CA 1
ATOM 665 C C . ALA A 1 89 ? 2.912 7.482 13.046 1.00 86.88 89 ALA A C 1
ATOM 667 O O . ALA A 1 89 ? 1.939 7.544 13.794 1.00 86.88 89 ALA A O 1
ATOM 668 N N . HIS A 1 90 ? 2.988 8.206 11.922 1.00 85.31 90 HIS A N 1
ATOM 669 C CA . HIS A 1 90 ? 1.882 9.053 11.467 1.00 85.31 90 HIS A CA 1
ATOM 670 C C . HIS A 1 90 ? 0.630 8.214 11.176 1.00 85.31 90 HIS A C 1
ATOM 672 O O . HIS A 1 90 ? -0.463 8.587 11.600 1.00 85.31 90 HIS A O 1
ATOM 678 N N . LEU A 1 91 ? 0.771 7.083 10.478 1.00 87.69 91 LEU A N 1
ATOM 679 C CA . LEU A 1 91 ? -0.365 6.227 10.141 1.00 87.69 91 LEU A CA 1
ATOM 680 C C . LEU A 1 91 ? -1.013 5.590 11.383 1.00 87.69 91 LEU A C 1
ATOM 682 O O . LEU A 1 91 ? -2.235 5.515 11.455 1.00 87.69 91 LEU A O 1
ATOM 686 N N . ASP A 1 92 ? -0.220 5.136 12.356 1.00 87.06 92 ASP A N 1
ATOM 687 C CA . ASP A 1 92 ? -0.730 4.504 13.585 1.00 87.06 92 ASP A CA 1
ATOM 688 C C . ASP A 1 92 ? -1.363 5.526 14.558 1.00 87.06 92 ASP A C 1
ATOM 690 O O . ASP A 1 92 ? -2.200 5.162 15.383 1.00 87.06 92 ASP A O 1
ATOM 694 N N . ALA A 1 93 ? -1.030 6.818 14.422 1.00 88.19 93 ALA A N 1
ATOM 695 C CA . ALA A 1 93 ? -1.654 7.912 15.172 1.00 88.19 93 ALA A CA 1
ATOM 696 C C . ALA A 1 93 ? -3.074 8.284 14.688 1.00 88.19 93 ALA A C 1
ATOM 698 O O . ALA A 1 93 ? -3.805 8.962 15.414 1.00 88.19 93 ALA A O 1
ATOM 699 N N . GLU A 1 94 ? -3.485 7.856 13.489 1.00 88.38 94 GLU A N 1
ATOM 700 C CA . GLU A 1 94 ? -4.817 8.141 12.941 1.00 88.38 94 GLU A CA 1
ATOM 701 C C . GLU A 1 94 ? -5.915 7.307 13.645 1.00 88.38 94 GLU A C 1
ATOM 703 O O . GLU A 1 94 ? -5.865 6.067 13.645 1.00 88.38 94 GLU A O 1
ATOM 708 N N . PRO A 1 95 ? -6.957 7.937 14.230 1.00 90.38 95 PRO A N 1
ATOM 709 C CA . PRO A 1 95 ? -7.988 7.229 14.983 1.00 90.38 95 PRO A CA 1
ATOM 710 C C . PRO A 1 95 ? -8.677 6.110 14.191 1.00 90.38 95 PRO A C 1
ATOM 712 O O . PRO A 1 95 ? -9.265 6.318 13.131 1.00 90.38 95 PRO A O 1
ATOM 715 N N . GLY A 1 96 ? -8.644 4.898 14.748 1.00 90.69 96 GLY A N 1
ATOM 716 C CA . GLY A 1 96 ? -9.274 3.711 14.163 1.00 90.69 96 GLY A CA 1
ATOM 717 C C . GLY A 1 96 ? -8.430 2.969 13.121 1.00 90.69 96 GLY A C 1
ATOM 718 O O . GLY A 1 96 ? -8.786 1.836 12.788 1.00 90.69 96 GLY A O 1
ATOM 719 N N . VAL A 1 97 ? -7.300 3.523 12.661 1.00 92.94 97 VAL A N 1
ATOM 720 C CA . VAL A 1 97 ? -6.422 2.848 11.688 1.00 92.94 97 VAL A CA 1
ATOM 721 C C . VAL A 1 97 ? -5.862 1.544 12.251 1.00 92.94 97 VAL A C 1
ATOM 723 O O . VAL A 1 97 ? -6.005 0.504 11.608 1.00 92.94 97 VAL A O 1
ATOM 726 N N . HIS A 1 98 ? -5.338 1.565 13.480 1.00 94.06 98 HIS A N 1
ATOM 727 C CA . HIS A 1 98 ? -4.807 0.376 14.153 1.00 94.06 98 HIS A CA 1
ATOM 728 C C . HIS A 1 98 ? -5.813 -0.790 14.186 1.00 94.06 98 HIS A C 1
ATOM 730 O O . HIS A 1 98 ? -5.474 -1.929 13.872 1.00 94.06 98 HIS A O 1
ATOM 736 N N . ALA A 1 99 ? -7.082 -0.505 14.502 1.00 95.38 99 ALA A N 1
ATOM 737 C CA . ALA A 1 99 ? -8.134 -1.518 14.578 1.00 95.38 99 ALA A CA 1
ATOM 738 C C . ALA A 1 99 ? -8.472 -2.129 13.206 1.00 95.38 99 ALA A C 1
ATOM 740 O O . ALA A 1 99 ? -8.726 -3.328 13.116 1.00 95.38 99 ALA A O 1
ATOM 741 N N . ILE A 1 100 ? -8.460 -1.325 12.136 1.00 96.81 100 ILE A N 1
ATOM 742 C CA . ILE A 1 100 ? -8.702 -1.810 10.769 1.00 96.81 100 ILE A CA 1
ATOM 743 C C . ILE A 1 100 ? -7.508 -2.640 10.283 1.00 96.81 100 ILE A C 1
ATOM 745 O O . ILE A 1 100 ? -7.694 -3.722 9.736 1.00 96.81 100 ILE A O 1
ATOM 749 N N . LEU A 1 101 ? -6.278 -2.176 10.513 1.00 96.12 101 LEU A N 1
ATOM 750 C CA . LEU A 1 101 ? -5.068 -2.913 10.143 1.00 96.12 101 LEU A CA 1
ATOM 751 C C . LEU A 1 101 ? -5.001 -4.276 10.847 1.00 96.12 101 LEU A C 1
ATOM 753 O O . LEU A 1 101 ? -4.840 -5.302 10.181 1.00 96.12 101 LEU A O 1
ATOM 757 N N . ALA A 1 102 ? -5.242 -4.303 12.162 1.00 96.38 102 ALA A N 1
ATOM 758 C CA . ALA A 1 102 ? -5.296 -5.531 12.948 1.00 96.38 102 ALA A CA 1
ATOM 759 C C . ALA A 1 102 ? -6.403 -6.493 12.474 1.00 96.38 102 ALA A C 1
ATOM 761 O O . ALA A 1 102 ? -6.170 -7.699 12.414 1.00 96.38 102 ALA A O 1
ATOM 762 N N . HIS A 1 103 ? -7.574 -5.981 12.069 1.00 97.38 103 HIS A N 1
ATOM 763 C CA . HIS A 1 103 ? -8.666 -6.795 11.515 1.00 97.38 103 HIS A CA 1
ATOM 764 C C . HIS A 1 103 ? -8.257 -7.549 10.235 1.00 97.38 103 HIS A C 1
ATOM 766 O O . HIS A 1 103 ? -8.665 -8.693 10.042 1.00 97.38 103 HIS A O 1
ATOM 772 N N . HIS A 1 104 ? -7.385 -6.962 9.406 1.00 96.88 104 HIS A N 1
ATOM 773 C CA . HIS A 1 104 ? -6.806 -7.618 8.221 1.00 96.88 104 HIS A CA 1
ATOM 774 C C . HIS A 1 104 ? -5.449 -8.293 8.495 1.00 96.88 104 HIS A C 1
ATOM 776 O O . HIS A 1 104 ? -4.772 -8.727 7.562 1.00 96.88 104 HIS A O 1
ATOM 782 N N . GLY A 1 105 ? -5.022 -8.404 9.757 1.00 96.06 105 GLY A N 1
ATOM 783 C CA . GLY A 1 105 ? -3.747 -9.026 10.132 1.00 96.06 105 GLY A CA 1
ATOM 784 C C . GLY A 1 105 ? -2.518 -8.308 9.561 1.00 96.06 105 GLY A C 1
ATOM 785 O O . GLY A 1 105 ? -1.554 -8.964 9.165 1.00 96.06 105 GLY A O 1
ATOM 786 N N . MET A 1 106 ? -2.576 -6.981 9.442 1.00 95.44 106 MET A N 1
ATOM 787 C CA . MET A 1 106 ? -1.474 -6.121 9.002 1.00 95.44 106 MET A CA 1
ATOM 788 C C . MET A 1 106 ? -1.028 -5.212 10.149 1.00 95.44 106 MET A C 1
ATOM 790 O O . MET A 1 106 ? -1.851 -4.777 10.951 1.00 95.44 106 MET A O 1
ATOM 794 N N . THR A 1 107 ? 0.258 -4.870 10.203 1.00 94.81 107 THR A N 1
ATOM 795 C CA . THR A 1 107 ? 0.741 -3.740 11.012 1.00 94.81 107 THR A CA 1
ATOM 796 C C . THR A 1 107 ? 0.749 -2.447 10.190 1.00 94.81 107 THR A C 1
ATOM 798 O O . THR A 1 107 ? 0.698 -2.475 8.956 1.00 94.81 107 THR A O 1
ATOM 801 N N . ALA A 1 108 ? 0.871 -1.294 10.858 1.00 92.44 108 ALA A N 1
ATOM 802 C CA . ALA A 1 108 ? 1.102 -0.019 10.175 1.00 92.44 108 ALA A CA 1
ATOM 803 C C . ALA A 1 108 ? 2.394 -0.052 9.336 1.00 92.44 108 ALA A C 1
ATOM 805 O O . ALA A 1 108 ? 2.394 0.437 8.206 1.00 92.44 108 ALA A O 1
ATOM 806 N N . ARG A 1 109 ? 3.454 -0.720 9.823 1.00 91.62 109 ARG A N 1
ATOM 807 C CA . ARG A 1 109 ? 4.718 -0.880 9.086 1.00 91.62 109 ARG A CA 1
ATOM 808 C C . ARG A 1 109 ? 4.522 -1.692 7.806 1.00 91.62 109 ARG A C 1
ATOM 810 O O . ARG A 1 109 ? 4.978 -1.250 6.756 1.00 91.62 109 ARG A O 1
ATOM 817 N N . ASP A 1 110 ? 3.804 -2.817 7.862 1.00 92.88 110 ASP A N 1
ATOM 818 C CA . ASP A 1 110 ? 3.515 -3.643 6.675 1.00 92.88 110 ASP A CA 1
ATOM 819 C C . ASP A 1 110 ? 2.712 -2.866 5.629 1.00 92.88 110 ASP A C 1
ATOM 821 O O . ASP A 1 110 ? 2.986 -2.953 4.431 1.00 92.88 110 ASP A O 1
ATOM 825 N N . PHE A 1 111 ? 1.717 -2.099 6.087 1.00 94.19 111 PHE A N 1
ATOM 826 C CA . PHE A 1 111 ? 0.863 -1.314 5.207 1.00 94.19 111 PHE A CA 1
ATOM 827 C C . PHE A 1 111 ? 1.627 -0.175 4.534 1.00 94.19 111 PHE A C 1
ATOM 829 O O . PHE A 1 111 ? 1.489 -0.001 3.323 1.00 94.19 111 PHE A O 1
ATOM 836 N N . VAL A 1 112 ? 2.444 0.587 5.271 1.00 91.06 112 VAL A N 1
ATOM 837 C CA . VAL A 1 112 ? 3.277 1.647 4.682 1.00 91.06 112 VAL A CA 1
ATOM 838 C C . VAL A 1 112 ? 4.303 1.040 3.728 1.00 91.06 112 VAL A C 1
ATOM 840 O O . VAL A 1 112 ? 4.342 1.431 2.562 1.00 91.06 112 VAL A O 1
ATOM 843 N N . LEU A 1 113 ? 5.081 0.053 4.182 1.00 90.31 113 LEU A N 1
ATOM 844 C CA . LEU A 1 113 ? 6.163 -0.557 3.409 1.00 90.31 113 LEU A CA 1
ATOM 845 C C . LEU A 1 113 ? 5.657 -1.121 2.078 1.00 90.31 113 LEU A C 1
ATOM 847 O O . LEU A 1 113 ? 6.123 -0.719 1.010 1.00 90.31 113 LEU A O 1
ATOM 851 N N . GLY A 1 114 ? 4.643 -1.986 2.121 1.00 92.38 114 GLY A N 1
ATOM 852 C CA . GLY A 1 114 ? 4.082 -2.567 0.910 1.00 92.38 114 GLY A CA 1
ATOM 853 C C . GLY A 1 114 ? 3.291 -1.566 0.059 1.00 92.38 114 GLY A C 1
ATOM 854 O O . GLY A 1 114 ? 3.221 -1.744 -1.154 1.00 92.38 114 GLY A O 1
ATOM 855 N N . SER A 1 115 ? 2.738 -0.486 0.635 1.00 91.31 115 SER A N 1
ATOM 856 C CA . SER A 1 115 ? 2.161 0.621 -0.153 1.00 91.31 115 SER A CA 1
ATOM 857 C C . SER A 1 115 ? 3.234 1.351 -0.955 1.00 91.31 115 SER A C 1
ATOM 859 O O . SER A 1 115 ? 3.037 1.595 -2.145 1.00 91.31 115 SER A O 1
ATOM 861 N N . LEU A 1 116 ? 4.374 1.672 -0.333 1.00 87.31 116 LEU A N 1
ATOM 862 C CA . LEU A 1 116 ? 5.499 2.325 -1.004 1.00 87.31 116 LEU A CA 1
ATOM 863 C C . LEU A 1 116 ? 6.066 1.433 -2.114 1.00 87.31 116 LEU A C 1
ATOM 865 O O . LEU A 1 116 ? 6.255 1.904 -3.235 1.00 87.31 116 LEU A O 1
ATOM 869 N N . VAL A 1 117 ? 6.264 0.138 -1.845 1.00 90.31 117 VAL A N 1
ATOM 870 C CA . VAL A 1 117 ? 6.727 -0.847 -2.839 1.00 90.31 117 VAL A CA 1
ATOM 871 C C . VAL A 1 117 ? 5.724 -1.011 -3.992 1.00 90.31 117 VAL A C 1
ATOM 873 O O . VAL A 1 117 ? 6.122 -1.014 -5.155 1.00 90.31 117 VAL A O 1
ATOM 876 N N . LEU A 1 118 ? 4.418 -1.082 -3.711 1.00 91.38 118 LEU A N 1
ATOM 877 C CA . LEU A 1 118 ? 3.368 -1.170 -4.735 1.00 91.38 118 LEU A CA 1
ATOM 878 C C . LEU A 1 118 ? 3.315 0.086 -5.619 1.00 91.38 118 LEU A C 1
ATOM 880 O O . LEU A 1 118 ? 3.207 -0.020 -6.843 1.00 91.38 118 LEU A O 1
ATOM 884 N N . VAL A 1 119 ? 3.397 1.276 -5.016 1.00 87.19 119 VAL A N 1
ATOM 885 C CA . VAL A 1 119 ? 3.354 2.555 -5.739 1.00 87.19 119 VAL A CA 1
ATOM 886 C C . VAL A 1 119 ? 4.619 2.760 -6.569 1.00 87.19 119 VAL A C 1
ATOM 888 O O . VAL A 1 119 ? 4.506 3.081 -7.748 1.00 87.19 119 VAL A O 1
ATOM 891 N N . THR A 1 120 ? 5.810 2.528 -6.017 1.00 85.88 120 THR A N 1
ATOM 892 C CA . THR A 1 120 ? 7.077 2.648 -6.765 1.00 85.88 120 THR A CA 1
ATOM 893 C C . THR A 1 120 ? 7.170 1.640 -7.908 1.00 85.88 120 THR A C 1
ATOM 895 O O . THR A 1 120 ? 7.435 2.046 -9.038 1.00 85.88 120 THR A O 1
ATOM 898 N N . ALA A 1 121 ? 6.843 0.363 -7.679 1.00 89.06 121 ALA A N 1
A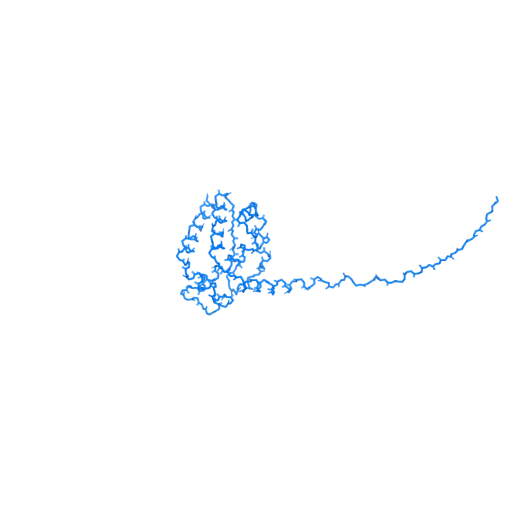TOM 899 C CA . ALA A 1 121 ? 6.808 -0.647 -8.737 1.00 89.06 121 ALA A CA 1
ATOM 900 C C . ALA A 1 121 ? 5.793 -0.307 -9.842 1.00 89.06 121 ALA A C 1
ATOM 902 O O . ALA A 1 121 ? 6.064 -0.526 -11.022 1.00 89.06 121 ALA A O 1
ATOM 903 N N . ARG A 1 122 ? 4.646 0.291 -9.491 1.00 88.88 122 ARG A N 1
ATOM 904 C CA . ARG A 1 122 ? 3.687 0.829 -10.468 1.00 88.88 122 ARG A CA 1
ATOM 905 C C . ARG A 1 122 ? 4.256 2.024 -11.235 1.00 88.88 122 ARG A C 1
ATOM 907 O O . ARG A 1 122 ? 4.070 2.094 -12.448 1.00 88.88 122 ARG A O 1
ATOM 914 N N . MET A 1 123 ? 4.940 2.943 -10.551 1.00 85.00 123 MET A N 1
ATOM 915 C CA . MET A 1 123 ? 5.531 4.137 -11.163 1.00 85.00 123 MET A CA 1
ATOM 916 C C . MET A 1 123 ? 6.646 3.783 -12.158 1.00 85.00 123 MET A C 1
ATOM 918 O O . MET A 1 123 ? 6.675 4.322 -13.262 1.00 85.00 123 MET A O 1
ATOM 922 N N . ALA A 1 124 ? 7.478 2.799 -11.816 1.00 86.81 124 ALA A N 1
ATOM 923 C CA . ALA A 1 124 ? 8.549 2.246 -12.647 1.00 86.81 124 ALA A CA 1
ATOM 924 C C . ALA A 1 124 ? 8.077 1.603 -13.971 1.00 86.81 124 ALA A C 1
ATOM 926 O O . ALA A 1 124 ? 8.890 1.348 -14.861 1.00 86.81 124 ALA A O 1
ATOM 927 N N . LEU A 1 125 ? 6.772 1.323 -14.104 1.00 86.38 125 LEU A N 1
ATOM 928 C CA . LEU A 1 125 ? 6.148 0.745 -15.300 1.00 86.38 125 LEU A CA 1
ATOM 929 C C . LEU A 1 125 ? 5.473 1.789 -16.213 1.00 86.38 125 LEU A C 1
ATOM 931 O O . LEU A 1 125 ? 4.904 1.403 -17.238 1.00 86.38 125 LEU A O 1
ATOM 935 N N . TYR A 1 126 ? 5.489 3.087 -15.878 1.00 83.69 126 TYR A N 1
ATOM 936 C CA . TYR A 1 126 ? 4.946 4.118 -16.774 1.00 83.69 126 TYR A CA 1
ATOM 937 C C . TYR A 1 126 ? 5.919 4.479 -17.912 1.00 83.69 126 TYR A C 1
ATOM 939 O O . TYR A 1 126 ? 7.132 4.536 -17.699 1.00 83.69 126 TYR A O 1
ATOM 947 N N . PRO A 1 127 ? 5.412 4.789 -19.123 1.00 75.25 127 PRO A N 1
ATOM 948 C CA . PRO A 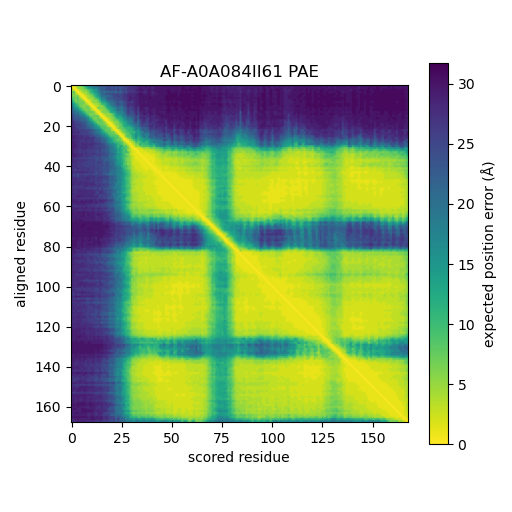1 127 ? 6.237 5.332 -20.199 1.00 75.25 127 PRO A CA 1
ATOM 949 C C . PRO A 1 127 ? 6.923 6.631 -19.758 1.00 75.25 127 PRO A C 1
ATOM 951 O O . PRO A 1 127 ? 6.265 7.531 -19.243 1.00 75.25 127 PRO A O 1
ATOM 954 N N . GLY A 1 128 ? 8.237 6.729 -19.968 1.00 73.31 128 GLY A N 1
ATOM 955 C CA . GLY A 1 128 ? 9.040 7.875 -19.524 1.00 73.31 128 GLY A CA 1
ATOM 956 C C . GLY A 1 128 ? 9.604 7.760 -18.102 1.00 73.31 128 GLY A C 1
ATOM 957 O O . GLY A 1 128 ? 10.349 8.645 -17.690 1.00 73.31 128 GLY A O 1
ATOM 958 N N . ALA A 1 129 ? 9.323 6.676 -17.370 1.00 69.62 129 ALA A N 1
ATOM 959 C CA . ALA A 1 129 ? 10.077 6.338 -16.167 1.00 69.62 129 ALA A CA 1
ATOM 960 C C . ALA A 1 129 ? 11.553 6.076 -16.536 1.00 69.62 129 ALA A C 1
ATOM 962 O O . ALA A 1 129 ? 11.853 5.175 -17.322 1.00 69.62 129 ALA A O 1
ATOM 963 N N . GLY A 1 130 ? 12.469 6.890 -16.003 1.00 61.72 130 GLY A N 1
ATOM 964 C CA . GLY A 1 130 ? 13.913 6.715 -16.191 1.00 61.72 130 GLY A CA 1
ATOM 965 C C . GLY A 1 130 ? 14.459 5.495 -15.441 1.00 61.72 130 GLY A C 1
ATOM 966 O O . GLY A 1 130 ? 13.764 4.903 -14.615 1.00 61.72 130 GLY A O 1
ATOM 967 N N . GLY A 1 131 ? 15.726 5.141 -15.685 1.00 59.25 131 GLY A N 1
ATOM 968 C CA . GLY A 1 131 ? 16.386 4.020 -14.995 1.00 59.25 131 GLY A CA 1
ATOM 969 C C . GLY A 1 131 ? 16.345 4.144 -13.466 1.00 59.25 131 GLY A C 1
ATOM 970 O O . GLY A 1 131 ? 16.120 3.154 -12.774 1.00 59.25 131 GLY A O 1
ATOM 971 N N . ASP A 1 132 ? 16.431 5.370 -12.948 1.00 62.44 132 ASP A N 1
ATOM 972 C CA . ASP A 1 132 ? 16.368 5.668 -11.512 1.00 62.44 132 ASP A CA 1
ATOM 973 C C . ASP A 1 132 ? 15.008 5.321 -10.882 1.00 62.44 132 ASP A C 1
ATOM 975 O O . ASP A 1 132 ? 14.944 4.983 -9.706 1.00 62.44 132 ASP A O 1
ATOM 979 N N . ALA A 1 133 ? 13.916 5.313 -11.657 1.00 58.94 133 ALA A N 1
ATOM 980 C CA . ALA A 1 133 ? 12.606 4.875 -11.165 1.00 58.94 133 ALA A CA 1
ATOM 981 C C . ALA A 1 133 ? 12.522 3.347 -10.979 1.00 58.94 133 ALA A C 1
ATOM 983 O O . ALA A 1 133 ? 11.653 2.865 -10.257 1.00 58.94 133 ALA A O 1
ATOM 984 N N . GLN A 1 134 ? 13.414 2.585 -11.623 1.00 60.38 134 GLN A N 1
ATOM 985 C CA . GLN A 1 134 ? 13.585 1.145 -11.399 1.00 60.38 134 GLN A CA 1
ATOM 986 C C . GLN A 1 134 ? 14.63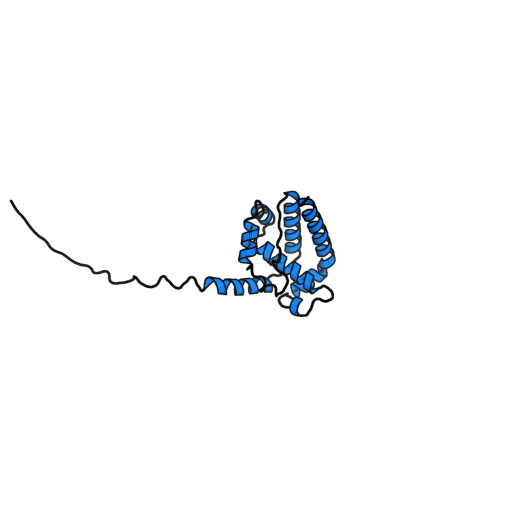4 0.855 -10.312 1.00 60.38 134 GLN A C 1
ATOM 988 O O . GLN A 1 134 ? 14.651 -0.246 -9.759 1.00 60.38 134 GLN A O 1
ATOM 993 N N . ALA A 1 135 ? 15.490 1.825 -9.971 1.00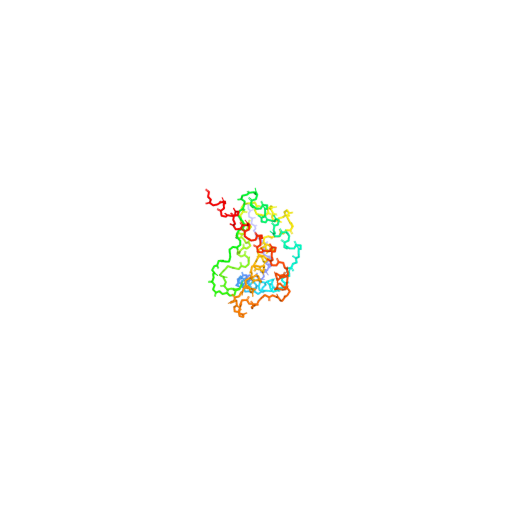 62.84 135 ALA A N 1
ATOM 994 C CA . ALA A 1 135 ? 16.500 1.668 -8.933 1.00 62.84 135 ALA A CA 1
ATOM 995 C C . ALA A 1 135 ? 15.839 1.464 -7.557 1.00 62.84 135 ALA A C 1
ATOM 997 O O . ALA A 1 135 ? 15.072 2.293 -7.074 1.00 62.84 135 ALA A O 1
ATOM 998 N N . GLY A 1 136 ? 16.136 0.326 -6.926 1.00 70.88 136 GLY A N 1
ATOM 999 C CA . GLY A 1 136 ? 15.579 -0.068 -5.629 1.00 70.88 136 GLY A CA 1
ATOM 1000 C C . GLY A 1 136 ? 14.316 -0.936 -5.692 1.00 70.88 136 GLY A C 1
ATOM 1001 O O . GLY A 1 136 ? 13.978 -1.551 -4.685 1.00 70.88 136 GLY A O 1
ATOM 1002 N N . VAL A 1 137 ? 13.648 -1.071 -6.846 1.00 81.00 137 VAL A N 1
ATOM 1003 C CA . VAL A 1 137 ? 12.493 -1.978 -6.979 1.00 81.00 137 VAL A CA 1
ATOM 1004 C C . VAL A 1 137 ? 12.960 -3.374 -7.399 1.00 81.00 137 VAL A C 1
ATOM 1006 O O . VAL A 1 137 ? 13.622 -3.543 -8.423 1.00 81.00 137 VAL A O 1
ATOM 1009 N N . SER A 1 138 ? 12.591 -4.405 -6.634 1.00 87.25 138 SER A N 1
ATOM 1010 C CA . SER A 1 138 ? 12.917 -5.789 -6.997 1.00 87.25 138 SER A CA 1
ATOM 1011 C C . SER A 1 138 ? 12.208 -6.218 -8.291 1.00 87.25 138 SER A C 1
ATOM 1013 O O . SER A 1 138 ? 11.063 -5.840 -8.563 1.00 87.25 138 SER A O 1
ATOM 1015 N N . ARG A 1 139 ? 12.864 -7.070 -9.090 1.00 90.06 139 ARG A N 1
ATOM 1016 C CA . ARG A 1 139 ? 12.269 -7.621 -10.320 1.00 90.06 139 ARG A CA 1
ATOM 1017 C C . ARG A 1 139 ? 10.967 -8.380 -10.042 1.00 90.06 139 ARG A C 1
ATOM 1019 O O . ARG A 1 139 ? 10.030 -8.259 -10.820 1.00 90.06 139 ARG A O 1
ATOM 1026 N N . HIS A 1 140 ? 10.897 -9.089 -8.914 1.00 93.69 140 HIS A N 1
ATOM 1027 C CA . HIS A 1 140 ? 9.680 -9.749 -8.432 1.00 93.69 140 HIS A CA 1
ATOM 1028 C C . HIS A 1 140 ? 8.517 -8.758 -8.298 1.00 93.69 140 HIS A C 1
ATOM 1030 O O . HIS A 1 140 ? 7.447 -8.988 -8.854 1.00 93.69 140 HIS A O 1
ATOM 1036 N N . ASN A 1 141 ? 8.744 -7.610 -7.652 1.00 93.62 141 ASN A N 1
ATOM 1037 C CA . ASN A 1 141 ? 7.716 -6.584 -7.463 1.00 93.62 141 ASN A CA 1
ATOM 1038 C C . ASN A 1 141 ? 7.299 -5.930 -8.793 1.00 93.62 141 ASN A C 1
ATOM 1040 O O . ASN A 1 141 ? 6.109 -5.707 -9.016 1.00 93.62 141 ASN A O 1
ATOM 1044 N N . LEU A 1 142 ? 8.244 -5.681 -9.710 1.00 92.50 142 LEU A N 1
ATOM 1045 C CA . LEU A 1 142 ? 7.935 -5.188 -11.062 1.00 92.50 142 LEU A CA 1
ATOM 1046 C C . LEU A 1 142 ? 7.094 -6.188 -11.867 1.00 92.50 142 LEU A C 1
ATOM 1048 O O . LEU A 1 142 ? 6.134 -5.793 -12.530 1.00 92.50 142 LEU A O 1
ATOM 1052 N N . ASP A 1 143 ? 7.447 -7.472 -11.824 1.00 94.56 143 ASP A N 1
ATOM 1053 C CA . ASP A 1 143 ? 6.753 -8.529 -12.561 1.00 94.56 143 ASP A CA 1
ATOM 1054 C C . ASP A 1 143 ? 5.354 -8.791 -11.958 1.00 94.56 143 ASP A C 1
ATOM 1056 O O . ASP A 1 143 ? 4.379 -8.895 -12.708 1.00 94.56 143 ASP A O 1
ATOM 1060 N N . PHE A 1 144 ? 5.218 -8.756 -10.625 1.00 96.62 144 PHE A N 1
ATOM 1061 C CA . PHE A 1 144 ? 3.935 -8.829 -9.916 1.00 96.62 144 PHE A CA 1
ATOM 1062 C C . PHE A 1 144 ? 2.996 -7.669 -10.280 1.00 96.62 144 PHE A C 1
ATOM 1064 O O . PHE A 1 144 ? 1.858 -7.895 -10.699 1.00 96.62 144 PHE A O 1
ATOM 1071 N N . VAL A 1 145 ? 3.460 -6.415 -10.187 1.00 94.69 145 VAL A N 1
ATOM 1072 C CA . VAL A 1 145 ? 2.619 -5.251 -10.522 1.00 94.69 145 VAL A CA 1
ATOM 1073 C C . VAL A 1 145 ? 2.291 -5.204 -12.013 1.00 94.69 145 VAL A C 1
ATOM 1075 O O . VAL A 1 145 ? 1.198 -4.769 -12.375 1.00 94.69 145 VAL A O 1
ATOM 1078 N N . ARG A 1 146 ? 3.166 -5.711 -12.892 1.00 94.31 146 ARG A N 1
ATOM 1079 C CA . ARG A 1 146 ? 2.847 -5.864 -14.319 1.00 94.31 146 ARG A CA 1
ATOM 1080 C C . ARG A 1 146 ? 1.715 -6.870 -14.539 1.00 94.31 146 ARG A C 1
ATOM 1082 O O . ARG A 1 146 ? 0.807 -6.572 -15.312 1.00 94.31 146 ARG A O 1
ATOM 1089 N N . ALA A 1 147 ? 1.735 -8.011 -13.844 1.00 97.38 147 ALA A N 1
ATOM 1090 C CA . ALA A 1 147 ? 0.681 -9.025 -13.921 1.00 97.38 147 ALA A CA 1
ATOM 1091 C C . ALA A 1 147 ? -0.668 -8.522 -13.367 1.00 97.38 147 ALA A C 1
ATOM 1093 O O . ALA A 1 147 ? -1.706 -8.728 -13.992 1.00 97.38 147 ALA A O 1
ATOM 1094 N N . HIS A 1 148 ? -0.653 -7.791 -12.248 1.00 97.19 148 HIS A N 1
ATOM 1095 C CA . HIS A 1 148 ? -1.856 -7.257 -11.591 1.00 97.19 148 HIS A CA 1
ATOM 1096 C C . HIS A 1 148 ? -2.247 -5.830 -12.033 1.00 97.19 148 HIS A C 1
ATOM 1098 O O . HIS A 1 148 ? -3.144 -5.219 -11.448 1.00 97.19 148 HIS A O 1
ATOM 1104 N N . LYS A 1 149 ? -1.619 -5.272 -13.081 1.00 93.69 149 LYS A N 1
ATOM 1105 C CA . LYS A 1 149 ? -1.731 -3.845 -13.445 1.00 93.69 149 LYS A CA 1
ATOM 1106 C C . LYS A 1 149 ? -3.172 -3.340 -13.556 1.00 93.69 149 LYS A C 1
ATOM 1108 O O . LYS A 1 149 ? -3.501 -2.304 -12.984 1.00 93.69 149 LYS A O 1
ATOM 1113 N N . ALA A 1 150 ? -4.035 -4.067 -14.266 1.00 95.06 150 ALA A N 1
ATOM 1114 C CA . ALA A 1 150 ? -5.427 -3.663 -14.486 1.00 95.06 150 ALA A CA 1
ATOM 1115 C C . ALA A 1 150 ? -6.277 -3.674 -13.200 1.00 95.06 150 ALA A C 1
ATOM 1117 O O . ALA A 1 150 ? -7.244 -2.920 -13.091 1.00 95.06 150 ALA A O 1
ATOM 1118 N N . GLU A 1 151 ? -5.920 -4.521 -12.235 1.00 95.38 151 GLU A N 1
ATOM 1119 C CA . GLU A 1 151 ? -6.563 -4.625 -10.926 1.00 95.38 151 GLU A CA 1
ATOM 1120 C C . GLU A 1 151 ? -6.126 -3.462 -10.023 1.00 95.38 151 GLU A C 1
ATOM 1122 O O . GLU A 1 151 ? -6.962 -2.712 -9.516 1.00 95.38 151 GLU A O 1
ATOM 1127 N N . VAL A 1 152 ? -4.808 -3.252 -9.920 1.00 93.75 152 VAL A N 1
ATOM 1128 C CA . VAL A 1 152 ? -4.172 -2.168 -9.156 1.00 93.75 152 VAL A CA 1
ATOM 1129 C C . VAL A 1 152 ? -4.624 -0.794 -9.661 1.00 93.75 152 VAL A C 1
ATOM 1131 O O . VAL A 1 152 ? -5.041 0.047 -8.864 1.00 93.75 152 VAL A O 1
ATOM 1134 N N . ASP A 1 153 ? -4.595 -0.560 -10.978 1.00 91.88 153 ASP A N 1
ATOM 1135 C CA . ASP A 1 153 ? -5.013 0.713 -11.577 1.00 91.88 153 ASP A CA 1
ATOM 1136 C C . ASP A 1 153 ? -6.492 1.014 -11.307 1.00 91.88 153 ASP A C 1
ATOM 1138 O O . ASP A 1 153 ? -6.833 2.141 -10.939 1.00 91.88 153 ASP A O 1
ATOM 1142 N N . ARG A 1 154 ? -7.371 0.012 -11.453 1.00 94.69 154 ARG A N 1
ATOM 1143 C CA . ARG A 1 154 ? -8.808 0.156 -11.186 1.00 94.69 154 ARG A CA 1
ATOM 1144 C C . ARG A 1 154 ? -9.061 0.485 -9.719 1.00 94.69 154 ARG A C 1
ATOM 1146 O O . ARG A 1 154 ? -9.825 1.406 -9.437 1.00 94.69 154 ARG A O 1
ATOM 1153 N N . PHE A 1 155 ? -8.409 -0.233 -8.805 1.00 93.31 155 PHE A N 1
ATOM 1154 C CA . PHE A 1 155 ? -8.584 -0.013 -7.375 1.00 93.31 155 PHE A CA 1
ATOM 1155 C C . PHE A 1 155 ? -8.106 1.379 -6.948 1.00 93.31 155 PHE A C 1
ATOM 1157 O O . PHE A 1 155 ? -8.842 2.090 -6.271 1.00 93.31 155 PHE A O 1
ATOM 1164 N N . ILE A 1 156 ? -6.921 1.811 -7.397 1.00 90.06 156 ILE A N 1
ATOM 1165 C CA . ILE A 1 156 ? -6.393 3.146 -7.073 1.00 90.06 156 ILE A CA 1
ATOM 1166 C C . ILE A 1 156 ? -7.322 4.248 -7.606 1.00 90.06 156 ILE A C 1
ATOM 1168 O O . ILE A 1 156 ? -7.598 5.206 -6.891 1.00 90.06 156 ILE A O 1
ATOM 1172 N N . GLN A 1 157 ? -7.871 4.110 -8.818 1.00 90.75 157 GLN A N 1
ATOM 1173 C CA . GLN A 1 157 ? -8.844 5.078 -9.345 1.00 90.75 157 GLN A CA 1
ATOM 1174 C C . GLN A 1 157 ? -10.147 5.129 -8.530 1.00 90.75 157 GLN A C 1
ATOM 1176 O O . GLN A 1 157 ? -10.721 6.206 -8.369 1.00 90.75 157 GLN A O 1
ATOM 1181 N N . GLN A 1 158 ? -10.631 3.986 -8.034 1.00 91.56 158 GLN A N 1
ATOM 1182 C CA . GLN A 1 158 ? -11.824 3.914 -7.183 1.00 91.56 158 GLN A CA 1
ATOM 1183 C C . GLN A 1 158 ? -11.574 4.558 -5.814 1.00 91.56 158 GLN A C 1
ATOM 1185 O O . GLN A 1 158 ? -12.353 5.408 -5.389 1.00 91.56 158 GLN A O 1
ATOM 1190 N N . ASP A 1 159 ? -10.464 4.204 -5.169 1.00 89.06 159 ASP A N 1
ATOM 1191 C CA . ASP A 1 159 ? -10.029 4.747 -3.881 1.00 89.06 159 ASP A CA 1
ATOM 1192 C C . ASP A 1 159 ? -9.807 6.267 -3.939 1.00 89.06 159 ASP A C 1
ATOM 1194 O O . ASP A 1 159 ? -10.373 6.992 -3.126 1.00 89.06 159 ASP A O 1
ATOM 1198 N N . MET A 1 160 ? -9.093 6.782 -4.948 1.00 86.81 160 MET A N 1
ATOM 1199 C CA . MET A 1 160 ? -8.897 8.230 -5.118 1.00 86.81 160 MET A CA 1
ATOM 1200 C C . MET A 1 160 ? -10.225 8.993 -5.244 1.00 86.81 160 MET A C 1
ATOM 1202 O O . MET A 1 160 ? -10.369 10.074 -4.675 1.00 86.81 160 MET A O 1
ATOM 1206 N N . ARG A 1 161 ? -11.212 8.439 -5.964 1.00 89.06 161 ARG A N 1
ATOM 1207 C CA . ARG A 1 161 ? -12.552 9.044 -6.084 1.00 89.06 161 ARG A CA 1
ATOM 1208 C C . ARG A 1 161 ? -13.312 9.010 -4.761 1.00 89.06 161 ARG A C 1
ATOM 1210 O O . ARG A 1 161 ? -13.963 9.993 -4.421 1.00 89.06 161 ARG A O 1
ATOM 1217 N N . ALA A 1 162 ? -13.220 7.907 -4.021 1.00 88.38 162 ALA A N 1
ATOM 1218 C CA . ALA A 1 162 ? -13.864 7.776 -2.720 1.00 88.38 162 ALA A CA 1
ATOM 1219 C C . ALA A 1 162 ? -13.260 8.747 -1.691 1.00 88.38 162 ALA A C 1
ATOM 1221 O O . ALA A 1 162 ? -13.999 9.451 -1.011 1.00 88.38 162 ALA A O 1
ATOM 1222 N N . GLN A 1 163 ? -11.930 8.868 -1.643 1.00 83.50 163 GLN A N 1
ATOM 1223 C CA . GLN A 1 163 ? -11.248 9.831 -0.774 1.00 83.50 163 GLN A CA 1
ATOM 1224 C C . GLN A 1 163 ? -11.547 11.287 -1.157 1.00 83.50 163 GLN A C 1
ATOM 1226 O O . GLN A 1 163 ? -11.724 12.118 -0.271 1.00 83.50 163 GLN A O 1
ATOM 1231 N N . ALA A 1 164 ? -11.659 11.607 -2.452 1.00 86.12 164 ALA A N 1
ATOM 1232 C CA . ALA A 1 164 ? -12.086 12.937 -2.892 1.00 86.12 164 ALA A CA 1
ATOM 1233 C C . ALA A 1 164 ? -13.512 13.269 -2.412 1.00 86.12 164 ALA A C 1
ATOM 1235 O O . ALA A 1 164 ? -13.751 14.370 -1.925 1.00 86.12 164 ALA A O 1
ATOM 1236 N N . ALA A 1 165 ? -14.437 12.304 -2.470 1.00 86.81 165 ALA A N 1
ATOM 1237 C CA . ALA A 1 165 ? -15.800 12.470 -1.964 1.00 86.81 165 ALA A CA 1
ATOM 1238 C C . ALA A 1 165 ? -15.884 12.637 -0.430 1.00 86.81 165 ALA A C 1
ATOM 1240 O O . ALA A 1 165 ? -16.863 13.184 0.055 1.00 86.81 165 ALA A O 1
ATOM 1241 N N . MET A 1 166 ? -14.864 12.214 0.330 1.00 81.06 166 MET A N 1
ATOM 1242 C CA . MET A 1 166 ? -14.760 12.411 1.790 1.00 81.06 166 MET A CA 1
ATOM 1243 C C . MET A 1 166 ? -14.185 13.786 2.200 1.00 81.06 166 MET A C 1
ATOM 1245 O O . MET A 1 166 ? -13.972 14.039 3.390 1.00 81.06 166 MET A O 1
ATOM 1249 N N . ASN A 1 167 ? -13.873 14.651 1.230 1.00 74.06 167 ASN A N 1
ATOM 1250 C CA . ASN A 1 167 ? -13.338 16.001 1.446 1.00 74.06 167 ASN A CA 1
ATOM 1251 C C . ASN A 1 167 ? -14.332 17.111 1.042 1.00 74.06 167 ASN A C 1
ATOM 1253 O O . ASN A 1 167 ? -13.950 18.283 1.021 1.00 74.06 167 ASN A O 1
ATOM 125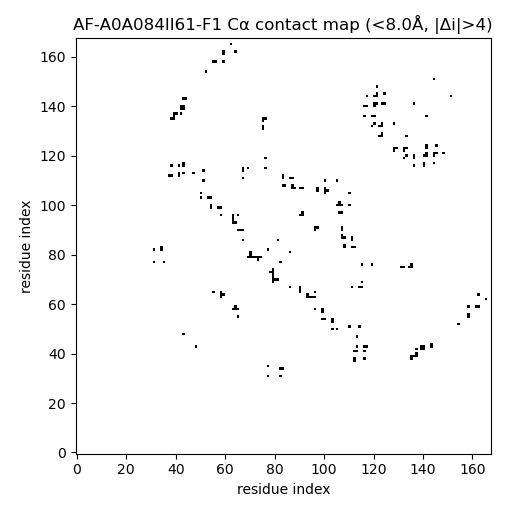7 N N . HIS A 1 168 ? -15.573 16.738 0.717 1.00 56.72 168 HIS A N 1
ATOM 1258 C CA . HIS A 1 168 ? -16.686 17.615 0.350 1.00 56.72 168 HIS A CA 1
ATOM 1259 C C . HIS A 1 168 ? -17.847 17.459 1.338 1.00 56.72 168 HIS A C 1
ATOM 1261 O O . HIS A 1 168 ? -18.549 18.474 1.534 1.00 56.72 168 HIS A O 1
#

Organism: Salinisphaera hydrothermalis (strain C41B8) (NCBI:txid1304275)

Solvent-accessible surface area (backbone atoms only — not comparable to full-atom values): 10421 Å² total; per-residue (Å²): 134,82,88,78,89,87,83,89,83,88,80,84,84,79,82,92,86,84,90,88,85,75,76,78,71,63,57,64,67,50,51,54,57,51,46,53,48,50,58,48,70,57,74,72,48,7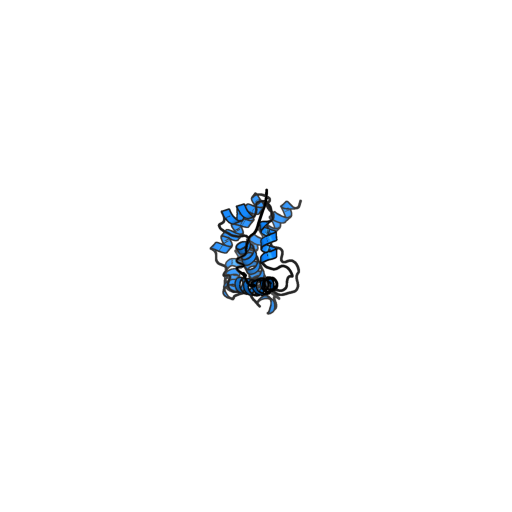2,68,56,52,53,39,56,53,48,43,53,52,52,27,57,76,69,73,36,84,84,77,86,71,80,65,65,90,88,59,56,101,84,57,37,92,65,50,68,66,52,55,21,51,58,51,53,70,37,79,66,43,56,62,46,31,50,74,63,74,39,51,50,56,55,52,48,52,54,48,52,51,53,50,44,29,51,51,40,68,42,92,88,48,52,73,70,48,47,59,74,54,43,68,66,35,39,53,46,41,62,75,43,37,75,58,54,55,51,49,52,56,51,48,57,52,54,55,54,63,74,75,114

Nearest PDB structures (foldseek):
  1g73-assembly2_B  TM=2.513E-01  e=3.958E+00  Homo sapiens

Foldseek 3Di:
DDDDDDDDDDDDDDDDPDDDPDDPPVPVVVQLVVQLVLLLPDFDDPLLVVLLLQLLVVCLVVLFDDDLDQQDDDAAVSPRPAGLVNSLVVQVPTPCSQVSCVVSPHHSSSNNSVVSLQVLLLLCPDPPNDPRSCPSHDPNSVVVCVVCVVVVVVSVVVSVVSVVVSVD

Mean predicted aligned error: 12.3 Å

pLDDT: mean 76.45, std 20.09, range [33.03, 97.38]

Secondary structure (DSSP, 8-state):
--------------------SSGGGHHHHHHHHHHHHHHHH----HHHHHHHHHHHHHHHHTT---------SSS-TT-SSS-HHHHHHHHHTSTTHHHHHHHTT--HHHHHHHHHHHHHHHHTTSTT--HHHHTT--HHHHHHHHHTHHHHHHHHHHHHHHHHHTT-